Protein AF-A0A0K8QV29-F1 (afdb_monomer)

Sequence (173 aa):
MGTTEARLEYTAEIYIGPQGGYYIDFPYDAMEVFGTRSKVKIKVWIDGFYQRKSLLPKGDGSHLILVNMEARAAIGKNDGDKVSVIVEHDTEPRTVDIPEELQWLLDN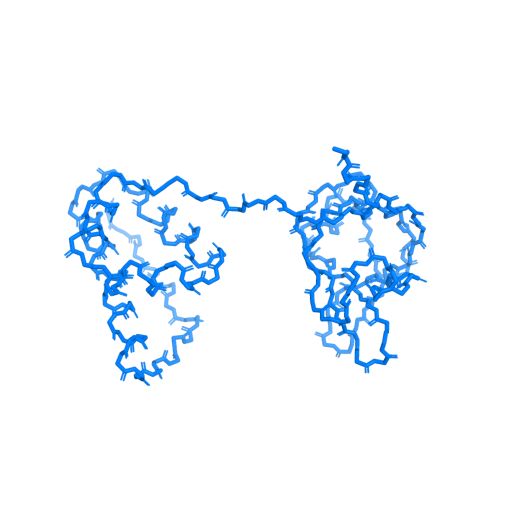EPDLKAEFGNLPYSARKFYVYWIMETKDPDKKVKRINRVFEVLHERKSGKRTRTTEEETDTENED

Nearest PDB structures (foldseek):
  2d9r-assembly1_A  TM=9.283E-01  e=1.077E-07  Porphyromonas gingivalis W83
  5trd-assembly1_B  TM=6.484E-01  e=3.659E-02  Thermoplasma acidophilum DSM 1728
  1i8d-assembly1_A  TM=5.048E-01  e=1.598E-01  Escherichia coli
  7poj-assembly1_D  TM=3.150E-01  e=6.977E-01  Homo sapiens

Foldseek 3Di:
DDDPFDKDKDKWFWAQDPVRWIKTWDPDQCCVRVVDLAKFWKWKQWQHNTDTFIFHHPVPRTTMTTQDPVNCVVVVDDGGDMTIMIITGDPDPLDDPAPPVLVVVCVVPVQLVVLLVVDDSVVVNVLRVCLVVDPDVVSNVVSSVVSSVVSVCVVVVPPPPPDPDDPDDDDDD

Secondary structure (DSSP, 8-state):
------EEEEEEE-EE-TTS-EEEEE-S-HHHHHS-SS-EEEEEEETTEEEEEEEEE-SSS-EEEEE-HHHHHHHT--TT-EEEEEEEE--S-------HHHHHHHHH-HHHHHHHHHS-HHHHHHHHHHHHT---HHHHHHHHHHHHHHHHHHHTT------S---------

Radius of gyration: 20.08 Å; Cα contacts (8 Å, |Δi|>4): 223; chains: 1; bounding box: 41×31×52 Å

Structure (mmCIF, N/CA/C/O backbone):
data_AF-A0A0K8QV29-F1
#
_entry.id   AF-A0A0K8QV29-F1
#
loop_
_atom_site.group_PDB
_atom_site.id
_atom_site.type_symbol
_atom_site.label_atom_id
_atom_site.label_alt_id
_atom_site.label_comp_id
_atom_site.label_asym_id
_atom_site.label_entity_id
_atom_site.label_seq_id
_atom_site.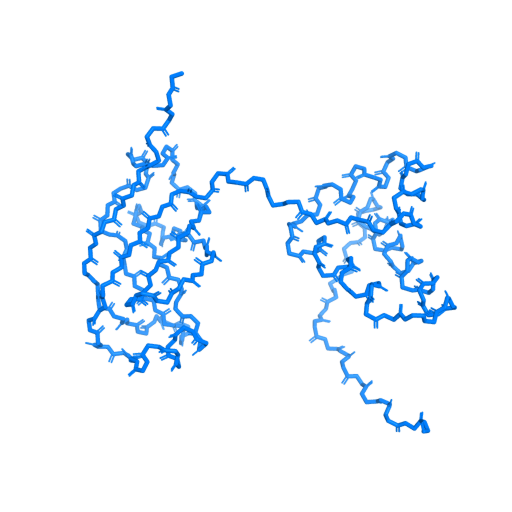pdbx_PDB_ins_code
_atom_site.Cartn_x
_atom_site.Cartn_y
_atom_site.Cartn_z
_atom_site.occupancy
_atom_site.B_iso_or_equiv
_atom_site.auth_seq_id
_atom_site.auth_comp_id
_atom_site.auth_asym_id
_atom_site.auth_atom_id
_atom_site.pdbx_PDB_model_num
ATOM 1 N N . MET A 1 1 ? -22.317 -11.046 -16.397 1.00 31.73 1 MET A N 1
ATOM 2 C CA . MET A 1 1 ? -21.449 -10.601 -17.507 1.00 31.73 1 MET A CA 1
ATOM 3 C C . MET A 1 1 ? -20.114 -10.264 -16.880 1.00 31.73 1 MET A C 1
ATOM 5 O O . MET A 1 1 ? -20.078 -9.375 -16.044 1.00 31.73 1 MET A O 1
ATOM 9 N N . GLY A 1 2 ? -19.104 -11.103 -17.113 1.00 32.72 2 GLY A N 1
ATOM 10 C CA . GLY A 1 2 ? -17.832 -11.035 -16.396 1.00 32.72 2 GLY A CA 1
ATOM 11 C C . GLY A 1 2 ? -17.076 -9.770 -16.768 1.00 32.72 2 GLY A C 1
ATOM 12 O O . GLY A 1 2 ? -16.825 -9.536 -17.946 1.00 32.72 2 GLY A O 1
ATOM 13 N N . THR A 1 3 ? -16.749 -8.953 -15.773 1.00 36.19 3 THR A N 1
ATOM 14 C CA . THR A 1 3 ? -15.794 -7.861 -15.924 1.00 36.19 3 THR A CA 1
ATOM 15 C C . THR A 1 3 ? -14.470 -8.504 -16.313 1.00 36.19 3 THR A C 1
ATOM 17 O O . THR A 1 3 ? -13.862 -9.201 -15.505 1.00 36.19 3 TH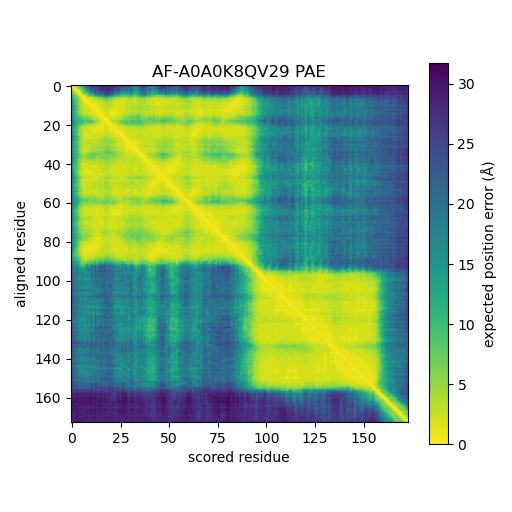R A O 1
ATOM 20 N N . THR A 1 4 ? -14.065 -8.370 -17.572 1.00 41.34 4 THR A N 1
ATOM 21 C CA . THR A 1 4 ? -12.718 -8.741 -17.998 1.00 41.34 4 THR A CA 1
ATOM 22 C C . THR A 1 4 ? -11.768 -7.819 -17.247 1.00 41.34 4 THR A C 1
ATOM 24 O O . THR A 1 4 ? -11.636 -6.649 -17.592 1.00 41.34 4 THR A O 1
ATOM 27 N N . GLU A 1 5 ? -11.198 -8.311 -16.148 1.00 58.03 5 GLU A N 1
ATOM 28 C CA . GLU A 1 5 ? -10.169 -7.592 -15.405 1.00 58.03 5 GLU A CA 1
ATOM 29 C C . GLU A 1 5 ? -9.027 -7.305 -16.383 1.00 58.03 5 GLU A C 1
ATOM 31 O O . GLU A 1 5 ? -8.467 -8.221 -16.988 1.00 58.03 5 GLU A O 1
ATOM 36 N N . ALA A 1 6 ? -8.750 -6.023 -16.622 1.00 69.44 6 ALA A N 1
ATOM 37 C CA . ALA A 1 6 ? -7.706 -5.618 -17.546 1.00 69.44 6 ALA A CA 1
ATOM 38 C C . ALA A 1 6 ? -6.352 -6.052 -16.972 1.00 69.44 6 ALA A C 1
ATOM 40 O O . ALA A 1 6 ? -5.838 -5.442 -16.033 1.00 69.44 6 ALA A O 1
ATOM 41 N N . ARG A 1 7 ? -5.808 -7.136 -17.527 1.00 86.75 7 ARG A N 1
ATOM 42 C CA . ARG A 1 7 ? -4.438 -7.586 -17.307 1.00 86.75 7 ARG A CA 1
ATOM 43 C C . ARG A 1 7 ? -3.549 -6.938 -18.355 1.00 86.75 7 ARG A C 1
ATOM 45 O O . ARG A 1 7 ? -3.715 -7.177 -19.549 1.00 86.75 7 ARG A O 1
ATOM 52 N N . LEU A 1 8 ? -2.628 -6.104 -17.898 1.00 91.56 8 LEU A N 1
ATOM 53 C CA . LEU A 1 8 ? -1.706 -5.356 -18.740 1.00 91.56 8 LEU A CA 1
ATOM 54 C C . LEU A 1 8 ? -0.294 -5.867 -18.524 1.00 91.56 8 LEU A C 1
ATOM 56 O O . LEU A 1 8 ? 0.158 -5.963 -17.387 1.00 91.56 8 LEU A O 1
ATOM 60 N N . GLU A 1 9 ? 0.400 -6.163 -19.614 1.00 93.50 9 GLU A N 1
ATOM 61 C CA . GLU A 1 9 ? 1.762 -6.686 -19.596 1.00 93.50 9 GLU A CA 1
ATOM 62 C C . GLU A 1 9 ? 2.664 -5.748 -20.387 1.00 93.50 9 GLU A C 1
ATOM 64 O O . GLU A 1 9 ? 2.371 -5.404 -21.532 1.00 93.50 9 GLU A O 1
ATOM 69 N N . TYR A 1 10 ? 3.749 -5.302 -19.763 1.00 95.06 10 TYR A N 1
ATOM 70 C CA . TYR A 1 10 ? 4.684 -4.367 -20.370 1.00 95.06 10 TYR A CA 1
ATOM 71 C C . TYR A 1 10 ? 6.081 -4.517 -19.771 1.00 95.06 10 TYR A C 1
ATOM 73 O O . TYR A 1 10 ? 6.282 -5.134 -18.727 1.00 95.06 10 TYR A O 1
ATOM 81 N N . THR A 1 11 ? 7.072 -3.943 -20.445 1.00 95.69 11 THR A N 1
ATOM 82 C CA . THR A 1 11 ? 8.434 -3.830 -19.919 1.00 95.69 11 THR A CA 1
ATOM 83 C C . THR A 1 11 ? 8.665 -2.407 -19.442 1.00 95.69 11 THR A C 1
ATOM 85 O O . THR A 1 11 ? 8.309 -1.459 -20.140 1.00 95.69 11 THR A O 1
ATOM 88 N N . ALA A 1 12 ? 9.283 -2.258 -18.276 1.00 95.19 12 ALA A N 1
ATOM 89 C CA . ALA A 1 12 ? 9.686 -0.964 -17.742 1.00 95.19 12 ALA A CA 1
ATOM 90 C C . ALA A 1 12 ? 11.095 -1.027 -17.163 1.00 95.19 12 ALA A C 1
ATOM 92 O O . ALA A 1 12 ? 11.605 -2.101 -16.853 1.00 95.19 12 ALA A O 1
ATOM 93 N N . GLU A 1 13 ? 11.717 0.136 -17.039 1.00 96.25 13 GLU A N 1
ATOM 94 C CA . GLU A 1 13 ? 13.015 0.305 -16.399 1.00 96.25 13 GLU A CA 1
ATOM 95 C C . GLU A 1 13 ? 12.806 0.802 -14.971 1.00 96.25 13 GLU A C 1
ATOM 97 O O . GLU A 1 13 ? 11.983 1.693 -14.734 1.00 96.25 13 GLU A O 1
ATOM 102 N N . ILE A 1 14 ? 13.510 0.194 -14.017 1.00 95.62 14 ILE A N 1
ATOM 103 C CA . ILE A 1 14 ? 13.518 0.678 -12.639 1.00 95.62 14 ILE A CA 1
ATOM 104 C C . ILE A 1 14 ? 14.356 1.954 -12.597 1.00 95.62 14 ILE A C 1
ATOM 106 O O . ILE A 1 14 ? 15.501 1.943 -13.034 1.00 95.62 14 ILE A O 1
ATOM 110 N N . TYR A 1 15 ? 13.820 3.022 -12.014 1.00 95.38 15 TYR A N 1
ATOM 111 C CA . TYR A 1 15 ? 14.556 4.265 -11.809 1.00 95.38 15 TYR A CA 1
ATOM 112 C C . TYR A 1 15 ? 14.435 4.777 -10.369 1.00 95.38 15 TYR A C 1
ATOM 114 O O . TYR A 1 15 ? 13.424 4.556 -9.689 1.00 95.38 15 TYR A O 1
ATOM 122 N N . ILE A 1 16 ? 15.448 5.500 -9.897 1.00 94.56 16 ILE A N 1
ATOM 123 C CA . ILE A 1 16 ? 15.414 6.195 -8.606 1.00 94.56 16 ILE A CA 1
ATOM 124 C C . ILE A 1 16 ? 14.699 7.544 -8.753 1.00 94.56 16 ILE A C 1
ATOM 126 O O . ILE A 1 16 ? 15.099 8.421 -9.516 1.00 94.56 16 ILE A O 1
ATOM 130 N N . GLY A 1 17 ? 13.622 7.731 -7.994 1.00 89.25 17 GLY A N 1
ATOM 131 C CA . GLY A 1 17 ? 12.917 9.004 -7.915 1.00 89.25 17 GLY A CA 1
ATOM 132 C C . GLY A 1 17 ? 13.634 10.025 -7.021 1.00 89.25 17 GLY A C 1
ATOM 133 O O . GLY A 1 17 ? 14.524 9.677 -6.246 1.00 89.25 17 GLY A O 1
ATOM 134 N N . PRO A 1 18 ? 13.195 11.294 -7.038 1.00 83.88 18 PRO A N 1
ATOM 135 C CA . PRO A 1 18 ? 13.876 12.403 -6.358 1.00 83.88 18 PRO A CA 1
ATOM 136 C C . PRO A 1 18 ? 13.975 12.260 -4.830 1.00 83.88 18 PRO A C 1
ATOM 138 O O . PRO A 1 18 ? 14.790 12.927 -4.204 1.00 83.88 18 PRO A O 1
ATOM 141 N N . GLN A 1 19 ? 13.158 11.395 -4.221 1.00 83.31 19 GLN A N 1
ATOM 142 C CA . GLN A 1 19 ? 13.179 11.096 -2.782 1.00 83.31 19 GLN A CA 1
ATOM 143 C C . GLN A 1 19 ? 13.889 9.768 -2.448 1.00 83.31 19 GLN A C 1
ATOM 145 O O . GLN A 1 19 ? 13.727 9.245 -1.351 1.00 83.31 19 GLN A O 1
ATOM 150 N N . GLY A 1 20 ? 14.639 9.183 -3.389 1.00 86.62 20 GLY A N 1
ATOM 151 C CA . GLY A 1 20 ? 15.405 7.947 -3.175 1.00 86.62 20 GLY A CA 1
ATOM 152 C C . GLY A 1 20 ? 14.590 6.647 -3.245 1.00 86.62 20 GLY A C 1
ATOM 153 O O . GLY A 1 20 ? 15.134 5.566 -3.025 1.00 86.62 20 GLY A O 1
ATOM 154 N N . GLY A 1 21 ? 13.291 6.724 -3.549 1.00 90.62 21 GLY A N 1
ATOM 155 C CA . GLY A 1 21 ? 12.465 5.550 -3.838 1.00 90.62 21 GLY A CA 1
ATOM 156 C C . GLY A 1 21 ? 12.757 4.973 -5.225 1.00 90.62 21 GLY A C 1
ATOM 157 O O . GLY A 1 21 ? 13.157 5.709 -6.120 1.00 90.62 21 GLY A O 1
ATOM 158 N N . TYR A 1 22 ? 12.528 3.673 -5.411 1.00 94.38 22 TYR A N 1
ATOM 159 C CA . TYR A 1 22 ? 12.6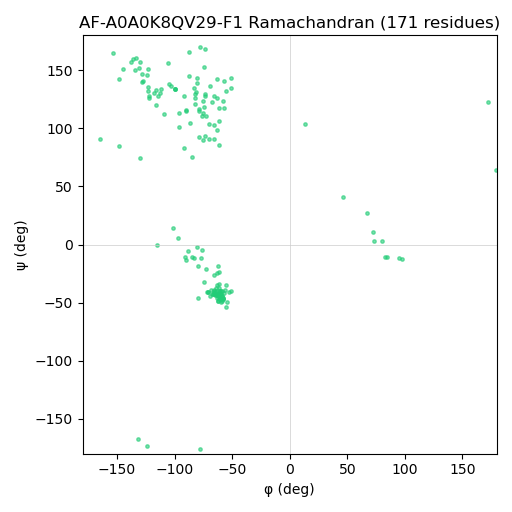71 3.000 -6.706 1.00 94.38 22 TYR A CA 1
ATOM 160 C C . TYR A 1 22 ? 11.300 2.838 -7.347 1.00 94.38 22 TYR A C 1
ATOM 162 O O . TYR A 1 22 ? 10.350 2.407 -6.685 1.00 94.38 22 TYR A O 1
ATOM 170 N N . TYR A 1 23 ? 11.195 3.163 -8.627 1.00 95.44 23 TYR A N 1
ATOM 171 C CA . TYR A 1 23 ? 9.922 3.242 -9.325 1.00 95.44 23 TYR A CA 1
ATOM 172 C C . TYR A 1 23 ? 10.007 2.634 -10.716 1.00 95.44 23 TYR A C 1
ATOM 174 O O . TYR A 1 23 ? 11.077 2.549 -11.306 1.00 95.44 23 TYR A O 1
ATOM 182 N N . ILE A 1 24 ? 8.850 2.235 -11.227 1.00 95.50 24 ILE A N 1
ATOM 183 C CA . ILE A 1 24 ? 8.636 1.891 -12.630 1.00 95.50 24 ILE A CA 1
ATOM 184 C C . ILE A 1 24 ? 7.449 2.700 -13.138 1.00 95.50 24 ILE A C 1
ATOM 186 O O . ILE A 1 24 ? 6.458 2.879 -12.419 1.00 95.50 24 ILE A O 1
ATOM 190 N N . ASP A 1 25 ? 7.545 3.178 -14.371 1.00 94.62 25 ASP A N 1
ATOM 191 C CA . ASP A 1 25 ? 6.460 3.921 -15.000 1.00 94.62 25 ASP A CA 1
ATOM 192 C C . ASP A 1 25 ? 5.392 2.989 -15.552 1.00 94.62 25 ASP A C 1
ATOM 194 O O . ASP A 1 25 ? 5.676 1.897 -16.045 1.00 94.62 25 ASP A O 1
ATOM 198 N N . PHE A 1 26 ? 4.141 3.420 -15.443 1.00 93.62 26 PHE A N 1
ATOM 199 C CA . PHE A 1 26 ? 3.007 2.751 -16.053 1.00 93.62 26 PHE A CA 1
ATOM 200 C C . PHE A 1 26 ? 2.703 3.434 -17.392 1.00 93.62 26 PHE A C 1
ATOM 202 O O . PHE A 1 26 ? 2.320 4.604 -17.395 1.00 93.62 26 PHE A O 1
ATOM 209 N N . PRO A 1 27 ? 2.889 2.744 -18.532 1.00 92.12 27 PRO A N 1
ATOM 210 C CA . PRO A 1 27 ? 2.879 3.384 -19.847 1.00 92.12 27 PRO A CA 1
ATOM 211 C C . PRO A 1 27 ? 1.470 3.644 -20.403 1.00 92.12 27 PRO A C 1
ATOM 213 O O . PRO A 1 27 ? 1.347 4.187 -21.498 1.00 92.12 27 PRO A O 1
ATOM 216 N N . TYR A 1 28 ? 0.415 3.247 -19.688 1.00 89.06 28 TYR A N 1
ATOM 217 C CA . TYR A 1 28 ? -0.975 3.393 -20.123 1.00 89.06 28 TYR A CA 1
ATOM 218 C C . TYR A 1 28 ? -1.687 4.512 -19.352 1.00 89.06 28 TYR A C 1
ATOM 220 O O . TYR A 1 28 ? -1.324 4.826 -18.218 1.00 89.06 28 TYR A O 1
ATOM 228 N N . ASP A 1 29 ? -2.747 5.081 -19.931 1.00 85.69 29 ASP A N 1
ATOM 229 C CA . ASP A 1 29 ? -3.586 6.056 -19.229 1.00 85.69 29 ASP A CA 1
ATOM 230 C C . ASP A 1 29 ? -4.483 5.340 -18.203 1.00 85.69 29 ASP A C 1
ATOM 232 O O . ASP A 1 29 ? -5.388 4.575 -18.547 1.00 85.69 29 ASP A O 1
ATOM 236 N N . ALA A 1 30 ? -4.252 5.593 -16.913 1.00 84.88 30 ALA A N 1
ATOM 237 C CA . ALA A 1 30 ? -5.048 5.001 -15.840 1.00 84.88 30 ALA A CA 1
ATOM 238 C C . ALA A 1 30 ? -6.528 5.425 -15.873 1.00 84.88 30 ALA A C 1
ATOM 240 O O . ALA A 1 30 ? -7.383 4.688 -15.379 1.00 84.88 30 ALA A O 1
ATOM 241 N N . MET A 1 31 ? -6.856 6.581 -16.458 1.00 83.75 31 MET A N 1
ATOM 242 C CA . MET A 1 31 ? -8.240 6.994 -16.680 1.00 83.75 31 MET A CA 1
ATOM 243 C C . MET A 1 31 ? -8.925 6.091 -17.703 1.00 83.75 31 MET A C 1
ATOM 245 O O . MET A 1 31 ? -10.068 5.700 -17.485 1.00 83.75 31 MET A O 1
ATOM 249 N N . GLU A 1 32 ? -8.240 5.742 -18.792 1.00 83.81 32 GLU A N 1
ATOM 250 C CA . GLU A 1 32 ? -8.788 4.852 -19.821 1.00 83.81 32 GLU A CA 1
ATOM 251 C C . GLU A 1 32 ? -8.884 3.408 -19.321 1.00 83.81 32 GLU A C 1
ATOM 253 O O . GLU A 1 32 ? -9.888 2.736 -19.550 1.00 83.81 32 GLU A O 1
ATOM 258 N N . VAL A 1 33 ? -7.865 2.942 -18.592 1.00 83.69 33 VAL A N 1
ATOM 259 C CA . VAL A 1 33 ? -7.783 1.552 -18.120 1.00 83.69 33 VAL A CA 1
ATOM 260 C C . VAL A 1 33 ? -8.648 1.303 -16.881 1.00 83.69 33 VAL A C 1
ATOM 262 O O . VAL A 1 33 ? -9.351 0.297 -16.803 1.00 83.69 33 VAL A O 1
ATOM 265 N N . PHE A 1 34 ? -8.583 2.190 -15.885 1.00 82.62 34 PHE A N 1
ATOM 266 C CA . PHE A 1 34 ? -9.183 1.982 -14.561 1.00 82.62 34 PHE A CA 1
ATOM 267 C C . PHE A 1 34 ? -10.308 2.974 -14.238 1.00 82.62 34 PHE A C 1
ATOM 269 O O . PHE A 1 34 ? -10.891 2.907 -13.155 1.00 82.62 34 PHE A O 1
ATOM 276 N N . GLY A 1 35 ? -10.621 3.911 -15.141 1.00 83.06 35 GLY A N 1
ATOM 277 C CA . GLY A 1 35 ? -11.688 4.897 -14.943 1.00 83.06 35 GLY A CA 1
ATOM 278 C C . GLY A 1 35 ? -11.359 5.984 -13.917 1.00 83.06 35 GLY A C 1
ATOM 279 O O . GLY A 1 35 ? -12.254 6.713 -13.491 1.00 83.06 35 GLY A O 1
ATOM 280 N N . THR A 1 36 ? -10.102 6.092 -13.470 1.00 80.81 36 THR A N 1
ATOM 281 C CA . THR A 1 36 ? -9.693 7.104 -12.491 1.00 80.81 36 THR A CA 1
ATOM 282 C C . THR A 1 36 ? -8.253 7.556 -12.683 1.00 80.81 36 THR A C 1
ATOM 284 O O . THR A 1 36 ? -7.354 6.765 -12.947 1.00 80.81 36 THR A O 1
ATOM 287 N N . ARG A 1 37 ? -8.019 8.853 -12.465 1.00 82.44 37 ARG A N 1
ATOM 288 C CA . ARG A 1 37 ? -6.674 9.449 -12.389 1.00 82.44 37 ARG A CA 1
ATOM 289 C C . ARG A 1 37 ? -6.082 9.420 -10.981 1.00 82.44 37 ARG A C 1
ATOM 291 O O . ARG A 1 37 ? -4.938 9.811 -10.782 1.00 82.44 37 ARG A O 1
ATOM 298 N N . SER A 1 38 ? -6.860 8.986 -9.993 1.00 85.69 38 SER A N 1
ATOM 299 C CA . SER A 1 38 ? -6.402 8.878 -8.608 1.00 85.69 38 SER A CA 1
ATOM 300 C C . SER A 1 38 ? -5.532 7.636 -8.399 1.00 85.69 38 SER A C 1
ATOM 302 O O . SER A 1 38 ? -5.2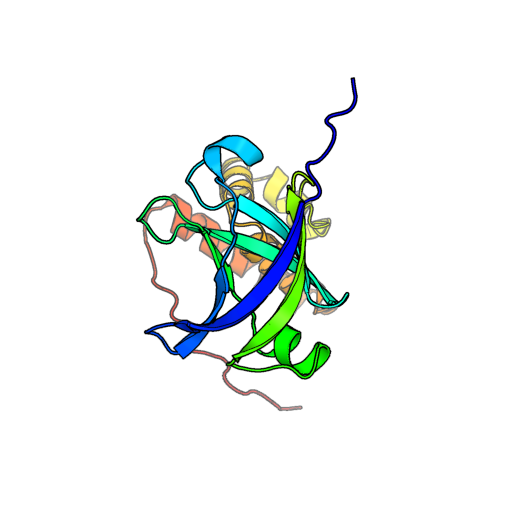29 6.891 -9.326 1.00 85.69 38 SER A O 1
ATOM 304 N N . LYS A 1 39 ? -5.126 7.406 -7.148 1.00 87.75 39 LYS A N 1
ATOM 305 C CA . LYS A 1 39 ? -4.456 6.171 -6.741 1.00 87.75 39 LYS A CA 1
ATOM 306 C C . LYS A 1 39 ? -5.334 4.949 -7.044 1.00 87.75 39 LYS A C 1
ATOM 308 O O . LYS A 1 39 ? -6.432 4.849 -6.496 1.00 87.75 39 LYS A O 1
ATOM 313 N N . VAL A 1 40 ? -4.814 3.997 -7.819 1.00 87.62 40 VAL A N 1
ATOM 314 C CA . VAL A 1 40 ? -5.499 2.735 -8.156 1.00 87.62 40 VAL A CA 1
ATOM 315 C C . VAL A 1 40 ? -4.889 1.592 -7.355 1.00 87.62 40 VAL A C 1
ATOM 317 O O . VAL A 1 40 ? -3.673 1.518 -7.189 1.00 87.62 40 VAL A O 1
ATOM 320 N N . LYS A 1 41 ? -5.716 0.692 -6.819 1.00 88.56 41 LYS A N 1
ATOM 321 C CA . LYS A 1 41 ? -5.215 -0.537 -6.192 1.00 88.56 41 LYS A CA 1
ATOM 322 C C . LYS A 1 41 ? -4.925 -1.544 -7.294 1.00 88.56 41 LYS A C 1
ATOM 324 O O . LYS A 1 41 ? -5.779 -1.762 -8.144 1.00 88.56 41 LYS A O 1
ATOM 329 N N . ILE A 1 42 ? -3.751 -2.161 -7.261 1.00 91.56 42 ILE A N 1
ATOM 330 C CA . ILE A 1 42 ? -3.340 -3.106 -8.297 1.00 91.56 42 ILE A CA 1
ATOM 331 C C . ILE A 1 42 ? -2.738 -4.371 -7.694 1.00 91.56 42 ILE A C 1
ATOM 333 O O . ILE A 1 42 ? -2.121 -4.348 -6.623 1.00 91.56 42 ILE A O 1
ATOM 337 N N . LYS A 1 43 ? -2.905 -5.471 -8.413 1.00 92.44 43 LYS A N 1
ATOM 338 C CA . LYS A 1 43 ? -2.079 -6.668 -8.309 1.00 92.44 43 LYS A CA 1
ATOM 339 C C . LYS A 1 43 ? -0.961 -6.505 -9.331 1.00 92.44 43 LYS A C 1
ATOM 341 O O . LYS A 1 43 ? -1.240 -6.172 -10.479 1.00 92.44 43 LYS A O 1
ATOM 346 N N . VAL A 1 44 ? 0.287 -6.655 -8.908 1.00 94.25 44 VAL A N 1
ATOM 347 C CA . VAL A 1 44 ? 1.444 -6.501 -9.790 1.00 94.25 44 VAL A CA 1
ATOM 348 C C . VAL A 1 44 ? 2.364 -7.707 -9.681 1.00 94.25 44 VAL A C 1
ATOM 350 O O . VAL A 1 44 ? 2.602 -8.206 -8.581 1.00 94.25 44 VAL A O 1
ATOM 353 N N . TRP A 1 45 ? 2.893 -8.153 -10.815 1.00 95.88 45 TRP A N 1
ATOM 354 C CA . TRP A 1 45 ? 3.996 -9.102 -10.887 1.00 95.88 45 TRP A CA 1
ATOM 355 C C . TRP A 1 45 ? 5.175 -8.407 -11.545 1.00 95.88 45 TRP A C 1
ATOM 357 O O . TRP A 1 45 ? 5.060 -7.967 -12.685 1.00 95.88 45 TRP A O 1
ATOM 367 N N . ILE A 1 46 ? 6.292 -8.309 -10.832 1.00 95.06 46 ILE A N 1
ATOM 368 C CA . ILE A 1 46 ? 7.546 -7.753 -11.350 1.00 95.06 46 ILE A CA 1
ATOM 369 C C . ILE A 1 46 ? 8.507 -8.927 -11.501 1.00 95.06 46 ILE A C 1
ATOM 371 O O . ILE A 1 46 ? 8.836 -9.561 -10.505 1.00 95.06 46 ILE A O 1
ATOM 375 N N . ASP A 1 47 ? 8.864 -9.285 -12.735 1.00 93.88 47 ASP A N 1
ATOM 376 C CA . ASP A 1 47 ? 9.608 -10.512 -13.072 1.00 93.88 47 ASP A CA 1
ATOM 377 C C . ASP A 1 47 ? 9.066 -11.769 -12.367 1.00 93.88 47 ASP A C 1
ATOM 379 O O . ASP A 1 47 ? 9.804 -12.616 -11.867 1.00 93.88 47 ASP A O 1
ATOM 383 N N . GLY A 1 48 ? 7.737 -11.875 -12.292 1.00 91.00 48 GLY A N 1
ATOM 384 C CA . GLY A 1 48 ? 7.043 -12.986 -11.640 1.00 91.00 48 GLY A CA 1
ATOM 385 C C . GLY A 1 48 ? 6.870 -12.846 -10.123 1.00 91.00 48 GLY A C 1
ATOM 386 O O . GLY A 1 48 ? 6.073 -13.585 -9.546 1.00 91.00 48 GLY A O 1
ATOM 387 N N . PHE A 1 49 ? 7.519 -11.878 -9.468 1.00 93.06 49 PHE A N 1
ATOM 388 C CA . PHE A 1 49 ? 7.308 -11.607 -8.047 1.00 93.06 49 PHE A CA 1
ATOM 389 C C . PHE A 1 49 ? 5.990 -10.861 -7.814 1.00 93.06 49 PHE A C 1
ATOM 391 O O . PHE A 1 49 ? 5.838 -9.697 -8.189 1.00 93.06 49 PHE A O 1
ATOM 398 N N . TYR A 1 50 ? 5.031 -11.550 -7.196 1.00 92.12 50 TYR A N 1
ATOM 399 C CA . TYR A 1 50 ? 3.682 -11.045 -6.956 1.00 92.12 50 TYR A CA 1
ATOM 400 C C . TYR A 1 50 ? 3.593 -10.154 -5.718 1.00 92.12 50 TYR A C 1
ATOM 402 O O . TYR A 1 50 ? 3.947 -10.578 -4.617 1.00 92.12 50 TYR A O 1
ATOM 410 N N . GLN A 1 51 ? 2.994 -8.971 -5.867 1.00 90.25 51 GLN A N 1
ATOM 411 C CA . GLN A 1 51 ? 2.587 -8.120 -4.752 1.00 90.25 51 GLN A CA 1
ATOM 412 C C . GLN A 1 51 ? 1.286 -7.365 -5.044 1.00 90.25 51 GLN A C 1
ATOM 414 O O . GLN A 1 51 ? 0.990 -6.979 -6.171 1.00 90.25 51 GLN A O 1
ATOM 419 N N . ARG A 1 52 ? 0.519 -7.063 -3.992 1.00 90.00 52 ARG A N 1
ATOM 420 C CA . ARG A 1 52 ? -0.589 -6.098 -4.070 1.00 90.00 52 ARG A CA 1
ATOM 421 C C . ARG A 1 52 ? -0.061 -4.708 -3.736 1.00 90.00 52 ARG A C 1
ATOM 423 O O . ARG A 1 52 ? 0.356 -4.452 -2.606 1.00 90.00 52 ARG A O 1
ATOM 430 N N . LYS A 1 53 ? -0.090 -3.802 -4.708 1.00 90.88 53 LYS A N 1
ATOM 431 C CA . LYS A 1 53 ? 0.459 -2.442 -4.610 1.00 90.88 53 LYS A CA 1
ATOM 432 C C . LYS A 1 53 ? -0.605 -1.401 -4.935 1.00 90.88 53 LYS A C 1
ATOM 434 O O . LYS A 1 53 ? -1.803 -1.679 -5.025 1.00 90.88 53 LYS A O 1
ATOM 439 N N . SER A 1 54 ? -0.171 -0.153 -5.007 1.00 89.94 54 SER A N 1
ATOM 440 C CA . SER A 1 54 ? -0.974 0.935 -5.537 1.00 89.94 54 SER A CA 1
ATOM 441 C C . SER A 1 54 ? -0.220 1.593 -6.674 1.00 89.94 54 SER A C 1
ATOM 443 O O . SER A 1 54 ? 0.973 1.859 -6.550 1.00 89.94 54 SER A O 1
ATOM 445 N N . LEU A 1 55 ? -0.948 1.855 -7.747 1.00 91.12 55 LEU A N 1
ATOM 446 C CA . LEU A 1 55 ? -0.531 2.701 -8.842 1.00 91.12 55 LEU A CA 1
ATOM 447 C C . LEU A 1 55 ? -0.713 4.155 -8.390 1.00 91.12 55 LEU A C 1
ATOM 449 O O . LEU A 1 55 ? -1.828 4.565 -8.046 1.00 91.12 55 LEU A O 1
ATOM 453 N N . LEU A 1 56 ? 0.382 4.904 -8.292 1.00 91.88 56 LEU A N 1
ATOM 454 C CA . LEU A 1 56 ? 0.398 6.261 -7.746 1.00 91.88 56 LEU A CA 1
ATOM 455 C C . LEU A 1 56 ? 0.396 7.283 -8.889 1.00 91.88 56 LEU A C 1
ATOM 457 O O . LEU A 1 56 ? 1.181 7.119 -9.820 1.00 91.88 56 LEU A O 1
ATOM 461 N N . PRO A 1 57 ? -0.433 8.337 -8.830 1.00 91.38 57 PRO A N 1
ATOM 462 C CA . PRO A 1 57 ? -0.378 9.408 -9.818 1.00 91.38 57 PRO A CA 1
ATOM 463 C C . PRO A 1 57 ? 0.908 10.228 -9.655 1.00 91.38 57 PRO A C 1
ATOM 465 O O . PRO A 1 57 ? 1.265 10.603 -8.537 1.00 91.38 57 PRO A O 1
ATOM 468 N N . LYS A 1 58 ? 1.569 10.551 -10.771 1.00 87.06 58 LYS A N 1
ATOM 469 C CA . LYS A 1 58 ? 2.722 11.469 -10.824 1.00 87.06 58 LYS A CA 1
ATOM 470 C C . LYS A 1 58 ? 2.320 12.949 -10.802 1.00 87.06 58 LYS A C 1
ATOM 472 O O . LYS A 1 58 ? 3.135 13.800 -10.465 1.00 87.06 58 LYS A O 1
ATOM 477 N N . GLY A 1 59 ? 1.059 13.251 -11.118 1.00 80.50 59 GLY A N 1
ATOM 478 C CA . GLY A 1 59 ? 0.506 14.612 -11.156 1.00 80.50 59 GLY A CA 1
ATOM 479 C C . GLY A 1 59 ? 0.454 15.242 -12.552 1.00 80.50 59 GLY A C 1
ATOM 480 O O . GLY A 1 59 ? -0.259 16.220 -12.741 1.00 80.50 59 GLY A O 1
ATOM 481 N N . ASP A 1 60 ? 1.122 14.647 -13.538 1.00 81.44 60 ASP A N 1
ATOM 482 C CA . ASP A 1 60 ? 1.105 15.025 -14.961 1.00 81.44 60 ASP A CA 1
ATOM 483 C C . ASP A 1 60 ? 0.119 14.188 -15.802 1.00 81.44 60 ASP A C 1
ATOM 485 O O . ASP A 1 60 ? 0.059 14.316 -17.021 1.00 81.44 60 ASP A O 1
ATOM 489 N N . GLY A 1 61 ? -0.668 13.334 -15.145 1.00 75.19 61 GLY A N 1
ATOM 490 C CA . GLY A 1 61 ? -1.575 12.381 -15.788 1.00 75.19 61 GLY A CA 1
ATOM 491 C C . GLY A 1 61 ? -0.979 10.987 -15.973 1.00 75.19 61 GLY A C 1
ATOM 492 O O . GLY A 1 61 ? -1.740 10.061 -16.232 1.00 75.19 61 GLY A O 1
ATOM 493 N N . SER A 1 62 ? 0.331 10.818 -15.771 1.00 87.19 62 SER A N 1
ATOM 494 C CA . SER A 1 62 ? 0.973 9.506 -15.732 1.00 87.19 62 SER A CA 1
ATOM 495 C C . SER A 1 62 ? 0.939 8.899 -14.328 1.00 87.19 62 SER A C 1
ATOM 497 O O . SER A 1 62 ? 0.689 9.578 -13.318 1.00 87.19 62 SER A O 1
ATOM 499 N N . HIS A 1 63 ? 1.218 7.599 -14.258 1.00 93.38 63 HIS A N 1
ATOM 500 C CA . HIS A 1 63 ? 1.277 6.862 -13.006 1.00 93.38 63 HIS A CA 1
ATOM 501 C C . HIS A 1 63 ? 2.561 6.052 -12.888 1.00 93.38 63 HIS A C 1
ATOM 503 O O . HIS A 1 63 ? 3.187 5.683 -13.877 1.00 93.38 63 HIS A O 1
ATOM 509 N N . LEU A 1 64 ? 2.927 5.747 -11.648 1.00 93.75 64 LEU A N 1
ATOM 510 C CA . LEU A 1 64 ? 4.097 4.948 -11.315 1.00 93.75 64 LEU A CA 1
ATOM 511 C C . LEU A 1 64 ? 3.764 3.876 -10.276 1.00 93.75 64 LEU A C 1
ATOM 513 O O . LEU A 1 64 ? 2.780 3.976 -9.533 1.00 93.75 64 LEU A O 1
ATOM 517 N N . ILE A 1 65 ? 4.613 2.857 -10.191 1.00 94.69 65 ILE A N 1
ATOM 518 C CA . ILE A 1 65 ? 4.546 1.817 -9.162 1.00 94.69 65 ILE A CA 1
ATOM 519 C C . ILE A 1 65 ? 5.831 1.874 -8.340 1.00 94.69 65 ILE A C 1
ATOM 521 O O . ILE A 1 65 ? 6.931 1.890 -8.885 1.00 94.69 65 ILE A O 1
ATOM 525 N N . LEU A 1 66 ? 5.689 1.892 -7.014 1.00 94.12 66 LEU A N 1
ATOM 526 C CA . LEU A 1 66 ? 6.816 1.800 -6.086 1.00 94.12 66 LEU A CA 1
ATOM 527 C C . LEU A 1 66 ? 7.349 0.362 -6.020 1.00 94.12 66 LEU A C 1
ATOM 529 O O . LEU A 1 66 ? 6.629 -0.554 -5.604 1.00 94.12 66 LEU A O 1
ATOM 533 N N . VAL A 1 67 ? 8.637 0.202 -6.310 1.00 93.75 67 VAL A N 1
ATOM 534 C CA . VAL A 1 67 ? 9.391 -1.043 -6.148 1.00 93.75 67 VAL A CA 1
ATOM 535 C C . VAL A 1 67 ? 10.115 -0.992 -4.799 1.00 93.75 67 VAL A C 1
ATOM 537 O O . VAL A 1 67 ? 11.124 -0.310 -4.627 1.00 93.75 67 VAL A O 1
ATOM 540 N N . ASN A 1 68 ? 9.570 -1.670 -3.784 1.00 91.44 68 ASN A N 1
ATOM 541 C CA . ASN A 1 68 ? 10.189 -1.681 -2.454 1.00 91.44 68 ASN A CA 1
ATOM 542 C C . ASN A 1 68 ? 11.457 -2.555 -2.434 1.00 91.44 68 ASN A C 1
ATOM 544 O O . ASN A 1 68 ? 11.729 -3.318 -3.359 1.00 91.44 68 ASN A O 1
ATOM 548 N N . MET A 1 69 ? 12.233 -2.444 -1.354 1.00 90.88 69 MET A N 1
ATOM 549 C CA . MET A 1 69 ? 13.458 -3.229 -1.165 1.00 90.88 69 MET A CA 1
ATOM 550 C C . MET A 1 69 ? 13.210 -4.740 -1.257 1.00 90.88 69 MET A C 1
ATOM 552 O O . MET A 1 69 ? 14.008 -5.444 -1.857 1.00 90.88 69 MET A O 1
ATOM 556 N N . GLU A 1 70 ? 12.091 -5.221 -0.716 1.00 90.12 70 GLU A N 1
ATOM 557 C CA . GLU A 1 70 ? 11.681 -6.626 -0.788 1.00 90.12 70 GLU A CA 1
ATOM 558 C C . GLU A 1 70 ? 11.515 -7.111 -2.236 1.00 90.12 70 GLU A C 1
ATOM 560 O O . GLU A 1 70 ? 12.098 -8.126 -2.604 1.00 90.12 70 GLU A O 1
ATOM 565 N N . ALA A 1 71 ? 10.785 -6.365 -3.075 1.00 91.25 71 ALA A N 1
ATOM 566 C CA . ALA A 1 71 ? 10.625 -6.713 -4.483 1.00 91.25 71 ALA A CA 1
ATOM 567 C C . ALA A 1 71 ? 11.966 -6.707 -5.222 1.00 91.25 71 ALA A C 1
ATOM 569 O O . ALA A 1 71 ? 12.259 -7.662 -5.932 1.00 91.25 71 ALA A O 1
ATOM 570 N N . ARG A 1 72 ? 12.808 -5.686 -5.003 1.00 93.12 72 ARG A N 1
ATOM 571 C CA . ARG A 1 72 ? 14.154 -5.616 -5.603 1.00 93.12 72 ARG A CA 1
ATOM 572 C C . ARG A 1 72 ? 15.045 -6.782 -5.181 1.00 93.12 72 ARG A C 1
ATOM 574 O O . ARG A 1 72 ? 15.729 -7.353 -6.022 1.00 93.12 72 ARG A O 1
ATOM 581 N N . ALA A 1 73 ? 15.011 -7.159 -3.905 1.00 91.75 73 ALA A N 1
ATOM 582 C CA . ALA A 1 73 ? 15.764 -8.298 -3.390 1.00 91.75 73 ALA A CA 1
ATOM 583 C C . ALA A 1 73 ? 15.274 -9.627 -3.986 1.00 91.75 73 ALA A C 1
ATOM 585 O O . ALA A 1 73 ? 16.094 -10.476 -4.320 1.00 91.75 73 ALA A O 1
ATOM 586 N N . ALA A 1 74 ? 13.959 -9.791 -4.160 1.00 90.62 74 ALA A N 1
ATOM 587 C CA . ALA A 1 74 ? 13.372 -11.001 -4.729 1.00 90.62 74 ALA A CA 1
ATOM 588 C C . ALA A 1 74 ? 13.704 -11.187 -6.219 1.00 90.62 74 ALA A C 1
ATOM 590 O O . ALA A 1 74 ? 13.960 -12.309 -6.649 1.00 90.62 74 ALA A O 1
ATOM 591 N N . ILE A 1 75 ? 13.716 -10.101 -6.998 1.00 92.69 75 ILE A N 1
ATOM 592 C CA . ILE A 1 75 ? 14.010 -10.148 -8.442 1.00 92.69 75 ILE A CA 1
ATOM 593 C C . ILE A 1 75 ? 15.504 -9.977 -8.758 1.00 92.69 75 ILE A C 1
ATOM 595 O O . ILE A 1 75 ? 15.921 -10.220 -9.887 1.00 92.69 75 ILE A O 1
ATOM 599 N N . GLY A 1 76 ? 16.308 -9.538 -7.784 1.00 92.19 76 GLY A N 1
ATOM 600 C CA . GLY A 1 76 ? 17.744 -9.304 -7.947 1.00 92.19 76 GLY A CA 1
ATOM 601 C C . GLY A 1 76 ? 18.096 -8.140 -8.880 1.00 92.19 76 GLY A C 1
ATOM 602 O O . GLY A 1 76 ? 19.167 -8.166 -9.480 1.00 92.19 76 GLY A O 1
ATOM 603 N N . LYS A 1 77 ? 17.212 -7.142 -9.020 1.00 91.88 77 LYS A N 1
ATOM 604 C CA . LYS A 1 77 ? 17.369 -6.003 -9.944 1.00 91.88 77 LYS A CA 1
ATOM 605 C C . LYS A 1 77 ? 17.318 -4.656 -9.232 1.00 91.88 77 LYS A C 1
ATOM 607 O O . LYS A 1 77 ? 16.666 -4.507 -8.194 1.00 91.88 77 LYS A O 1
ATOM 612 N N . ASN A 1 78 ? 18.012 -3.677 -9.799 1.00 91.75 78 ASN A N 1
AT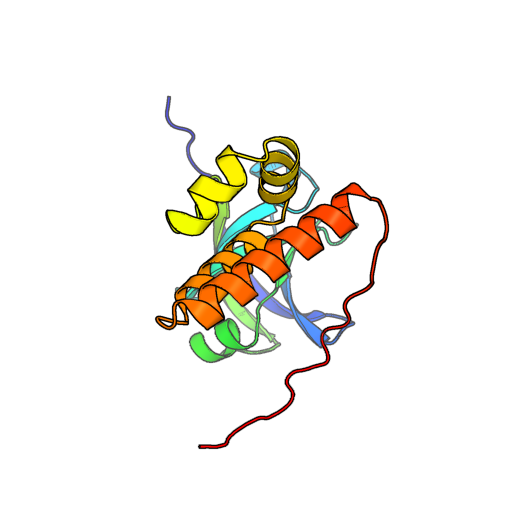OM 613 C CA . ASN A 1 78 ? 18.196 -2.333 -9.263 1.00 91.75 78 ASN A CA 1
ATOM 614 C C . ASN A 1 78 ? 17.931 -1.253 -10.326 1.00 91.75 78 ASN A C 1
ATOM 616 O O . ASN A 1 78 ? 17.315 -1.512 -11.354 1.00 91.75 78 ASN A O 1
ATOM 620 N N . ASP A 1 79 ? 18.321 -0.017 -10.017 1.00 93.75 79 ASP A N 1
ATOM 621 C CA . ASP A 1 79 ? 18.242 1.135 -10.919 1.00 93.75 79 ASP A CA 1
ATOM 622 C C . ASP A 1 79 ? 18.878 0.834 -12.287 1.00 93.75 79 ASP A C 1
ATOM 624 O O . ASP A 1 79 ? 19.957 0.244 -12.356 1.00 93.75 79 ASP A O 1
ATOM 628 N N . GLY A 1 80 ? 18.191 1.214 -13.363 1.00 92.88 80 GLY A N 1
ATOM 629 C CA . GLY A 1 80 ? 18.587 0.965 -14.751 1.00 92.88 80 GLY A CA 1
ATOM 630 C C . GLY A 1 80 ? 18.225 -0.423 -15.293 1.00 92.88 80 GLY A C 1
ATOM 631 O O . GLY A 1 80 ? 18.304 -0.654 -16.502 1.00 92.88 80 GLY A O 1
ATOM 632 N N . ASP A 1 81 ? 17.794 -1.363 -14.445 1.00 94.50 81 ASP A N 1
ATOM 633 C CA . ASP A 1 81 ? 17.416 -2.696 -14.907 1.00 94.50 81 ASP A CA 1
ATOM 634 C C . ASP A 1 81 ? 16.002 -2.714 -15.496 1.00 94.50 81 ASP A C 1
ATOM 636 O O . ASP A 1 81 ? 15.043 -2.160 -14.948 1.00 94.50 81 ASP A O 1
ATOM 640 N N . LYS A 1 82 ? 15.852 -3.444 -16.603 1.00 95.56 82 LYS A N 1
ATOM 641 C CA . LYS A 1 82 ? 14.549 -3.700 -17.223 1.00 95.56 82 LYS A CA 1
ATOM 642 C C . LYS A 1 82 ? 13.843 -4.863 -16.546 1.00 95.56 82 LYS A C 1
ATOM 644 O O . LYS A 1 82 ? 14.432 -5.929 -16.358 1.00 95.56 82 LYS A O 1
ATOM 649 N N . VAL A 1 83 ? 12.560 -4.689 -16.267 1.00 95.38 83 VAL A N 1
ATOM 650 C CA . VAL A 1 83 ? 11.682 -5.684 -15.646 1.00 95.38 83 VAL A CA 1
ATOM 651 C C . VAL A 1 83 ? 10.456 -5.950 -16.507 1.00 95.38 83 VAL A C 1
ATOM 653 O O . VAL A 1 83 ? 9.927 -5.045 -17.157 1.00 95.38 83 VAL A O 1
ATOM 656 N N . SER A 1 84 ? 9.987 -7.194 -16.498 1.00 96.06 84 SER A N 1
ATOM 657 C CA . SER A 1 84 ? 8.669 -7.552 -17.012 1.00 96.06 84 SER A CA 1
ATOM 658 C C . SER A 1 84 ? 7.628 -7.259 -15.942 1.00 96.06 84 SER A C 1
ATOM 660 O O . SER A 1 84 ? 7.742 -7.745 -14.817 1.00 96.06 84 SER A O 1
ATOM 662 N N . VAL A 1 85 ? 6.606 -6.484 -16.285 1.00 95.94 85 VAL A N 1
ATOM 663 C CA . VAL A 1 85 ? 5.577 -6.035 -15.351 1.00 95.94 85 VAL A CA 1
ATOM 664 C C . VAL A 1 85 ? 4.218 -6.486 -15.848 1.00 95.94 85 VAL A C 1
ATOM 666 O O . VAL A 1 85 ? 3.839 -6.217 -16.985 1.00 95.94 85 VAL A O 1
ATOM 669 N N . ILE A 1 86 ? 3.477 -7.151 -14.972 1.00 95.50 86 ILE A N 1
ATOM 670 C CA . ILE A 1 86 ? 2.074 -7.502 -15.183 1.00 95.50 86 ILE A CA 1
ATOM 671 C C . ILE A 1 86 ? 1.262 -6.733 -14.155 1.00 95.50 86 ILE A C 1
ATOM 673 O O . ILE A 1 86 ? 1.572 -6.807 -12.969 1.00 95.50 86 ILE A O 1
ATOM 677 N N . VAL A 1 87 ? 0.238 -6.006 -14.587 1.00 93.12 87 VAL A N 1
ATOM 678 C CA . VAL A 1 87 ? -0.655 -5.224 -13.728 1.00 93.12 87 VAL A CA 1
ATOM 679 C C . VAL A 1 87 ? -2.090 -5.674 -13.951 1.00 93.12 87 VAL A C 1
ATOM 681 O O . VAL A 1 87 ? -2.552 -5.752 -15.084 1.00 93.12 87 VAL A O 1
ATOM 684 N N . GLU A 1 88 ? -2.806 -5.915 -12.860 1.00 90.56 88 GLU A N 1
ATOM 685 C CA . GLU A 1 88 ? -4.243 -6.187 -12.848 1.00 90.56 88 GLU A CA 1
ATOM 686 C C . GLU A 1 88 ? -4.932 -5.249 -11.847 1.00 90.56 88 GLU A C 1
ATOM 688 O O . GLU A 1 88 ? -4.359 -4.891 -10.809 1.00 90.56 88 GLU A O 1
ATOM 693 N N . HIS A 1 89 ? -6.169 -4.839 -12.147 1.00 87.31 89 HIS A N 1
ATOM 694 C CA . HIS A 1 89 ? -6.959 -4.024 -11.224 1.00 87.31 89 HIS A CA 1
ATOM 695 C C . HIS A 1 89 ? -7.281 -4.836 -9.967 1.00 87.31 89 HIS A C 1
ATOM 697 O O . HIS A 1 89 ? -7.807 -5.936 -10.037 1.00 87.31 89 HIS A O 1
ATOM 703 N N . ASP A 1 90 ? -6.986 -4.297 -8.789 1.00 84.69 90 ASP A N 1
ATOM 704 C CA . ASP A 1 90 ? -7.264 -4.992 -7.539 1.00 84.69 90 ASP A CA 1
ATOM 705 C C . ASP A 1 90 ? -8.645 -4.610 -6.992 1.00 84.69 90 ASP A C 1
ATOM 707 O O . ASP A 1 90 ? -8.770 -3.733 -6.128 1.00 84.69 90 ASP A O 1
ATOM 711 N N . THR A 1 91 ? -9.678 -5.276 -7.512 1.00 74.81 91 THR A N 1
ATOM 712 C CA . THR A 1 91 ? -11.082 -5.098 -7.097 1.00 74.81 91 THR A CA 1
ATOM 713 C C . THR A 1 91 ? -11.468 -5.941 -5.881 1.00 74.81 91 THR A C 1
ATOM 715 O O . THR A 1 91 ? -12.524 -5.722 -5.283 1.00 74.81 91 THR A O 1
ATOM 718 N N . GLU A 1 92 ? -10.610 -6.881 -5.473 1.00 68.50 92 GLU A N 1
ATOM 719 C CA . GLU A 1 92 ? -10.914 -7.809 -4.390 1.00 68.50 92 GLU A CA 1
ATOM 720 C C . GLU A 1 92 ? -11.103 -7.078 -3.053 1.00 68.50 92 GLU A C 1
ATOM 722 O O . GLU A 1 92 ? -10.190 -6.365 -2.597 1.00 68.50 92 GLU A O 1
ATOM 727 N N . PRO A 1 93 ? -12.239 -7.299 -2.363 1.00 60.97 93 PRO A N 1
ATOM 728 C CA . PRO A 1 93 ? -12.442 -6.770 -1.030 1.00 60.97 93 PRO A CA 1
ATOM 729 C C . PRO A 1 93 ? -11.373 -7.356 -0.113 1.00 60.97 93 PRO A C 1
ATOM 731 O O . PRO A 1 93 ? -11.275 -8.562 0.093 1.00 60.97 93 PRO A O 1
ATOM 734 N N . ARG A 1 94 ? -10.532 -6.483 0.437 1.00 63.47 94 ARG A N 1
ATOM 735 C CA . ARG A 1 94 ? -9.555 -6.891 1.438 1.00 63.47 94 ARG A CA 1
ATOM 736 C C . ARG A 1 94 ? -10.279 -7.026 2.774 1.00 63.47 94 ARG A C 1
ATOM 738 O O . ARG A 1 94 ? -10.467 -6.029 3.474 1.00 63.47 94 ARG A O 1
ATOM 745 N N . THR A 1 95 ? -10.743 -8.229 3.082 1.00 62.22 95 THR A N 1
ATOM 746 C CA . THR A 1 95 ? -11.293 -8.573 4.393 1.00 62.22 95 THR A CA 1
ATOM 747 C C . THR A 1 95 ? -10.161 -9.025 5.310 1.00 62.22 95 THR A C 1
ATOM 749 O O . THR A 1 95 ? -9.167 -9.594 4.864 1.00 62.22 95 THR A O 1
ATOM 752 N N . VAL A 1 96 ? -10.278 -8.694 6.590 1.00 69.00 96 VAL A N 1
ATOM 753 C CA . VAL A 1 96 ? -9.438 -9.252 7.650 1.00 69.00 96 VAL A CA 1
ATOM 754 C C . VAL A 1 96 ? -10.391 -10.014 8.551 1.00 69.00 96 VAL A C 1
ATOM 756 O O . VAL A 1 96 ? -11.441 -9.465 8.887 1.00 69.00 96 VAL A O 1
ATOM 759 N N . ASP A 1 97 ? -10.046 -11.243 8.917 1.00 78.25 97 ASP A N 1
ATOM 760 C CA . ASP A 1 97 ? -10.851 -12.028 9.850 1.00 78.25 97 ASP A CA 1
ATOM 761 C C . ASP A 1 97 ? -10.735 -11.409 11.244 1.00 78.25 97 ASP A C 1
ATOM 763 O O . ASP A 1 97 ? -9.703 -11.509 11.904 1.00 78.25 97 ASP A O 1
ATOM 767 N N . ILE A 1 98 ? -11.779 -10.690 11.655 1.00 83.31 98 ILE A N 1
ATOM 768 C CA . ILE A 1 98 ? -11.831 -10.002 12.945 1.00 83.31 98 ILE A CA 1
ATOM 769 C C . ILE A 1 98 ? -12.029 -11.063 14.043 1.00 83.31 98 ILE A C 1
ATOM 771 O O . ILE A 1 98 ? -12.971 -11.851 13.942 1.00 83.31 98 ILE A O 1
ATOM 775 N N . PRO A 1 99 ? -11.188 -11.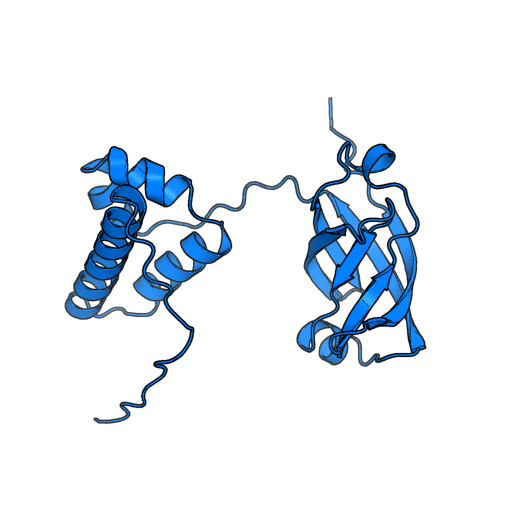094 15.096 1.00 87.31 99 PRO A N 1
ATOM 776 C CA . PRO A 1 99 ? -11.376 -11.992 16.230 1.00 87.31 99 PRO A CA 1
ATOM 777 C C . PRO A 1 99 ? -12.749 -11.784 16.868 1.00 87.31 99 PRO A C 1
ATOM 779 O O . PRO A 1 99 ? -13.184 -10.643 17.018 1.00 87.31 99 PRO A O 1
ATOM 782 N N . GLU A 1 100 ? -13.403 -12.868 17.289 1.00 87.12 100 GLU A N 1
ATOM 783 C CA . GLU A 1 100 ? -14.762 -12.837 17.852 1.00 87.12 100 GLU A CA 1
ATOM 784 C C . GLU A 1 100 ? -14.900 -11.830 19.003 1.00 87.12 100 GLU A C 1
ATOM 786 O O . GLU A 1 100 ? -15.854 -11.061 19.048 1.00 87.12 100 GLU A O 1
ATOM 791 N N . GLU A 1 101 ? -13.890 -11.761 19.872 1.00 89.75 101 GLU A N 1
ATOM 792 C CA . GLU A 1 101 ? -13.807 -10.834 21.007 1.00 89.75 101 GLU A CA 1
ATOM 793 C C . GLU A 1 101 ? -13.894 -9.362 20.552 1.00 89.75 101 GLU A C 1
ATOM 795 O O . GLU A 1 101 ? -14.657 -8.565 21.102 1.00 89.75 101 GLU A O 1
ATOM 800 N N . LEU A 1 102 ? -13.140 -9.001 19.506 1.00 91.88 102 LEU A N 1
ATOM 801 C CA . LEU A 1 102 ? -13.139 -7.653 18.935 1.00 91.88 102 LEU A CA 1
ATOM 802 C C . LEU A 1 102 ? -14.443 -7.375 18.176 1.00 91.88 102 LEU A C 1
ATOM 804 O O . LEU A 1 102 ? -14.996 -6.282 18.282 1.00 91.88 102 LEU A O 1
ATOM 808 N N . GLN A 1 103 ? -14.935 -8.361 17.424 1.00 92.44 103 GLN A N 1
ATOM 809 C CA . GLN A 1 103 ? -16.180 -8.254 16.667 1.00 92.44 103 GLN A CA 1
ATOM 810 C C . GLN A 1 103 ? -17.364 -7.991 17.600 1.00 92.44 103 GLN A C 1
ATOM 812 O O . GLN A 1 103 ? -18.124 -7.055 17.366 1.00 92.44 103 GLN A O 1
ATOM 817 N N . TRP A 1 104 ? -17.465 -8.753 18.691 1.00 93.12 104 TRP A N 1
ATOM 818 C CA . TRP A 1 104 ? -18.515 -8.603 19.690 1.00 93.12 104 TRP A CA 1
ATOM 819 C C . TRP A 1 104 ? -18.509 -7.203 20.315 1.00 93.12 104 TRP A C 1
ATOM 821 O O . TRP A 1 104 ? -19.557 -6.570 20.411 1.00 93.12 104 TRP A O 1
ATOM 831 N N . LEU A 1 105 ? -17.338 -6.669 20.678 1.00 93.81 105 LEU A N 1
ATOM 832 C CA . LEU A 1 105 ? -17.242 -5.314 21.232 1.00 93.81 105 LEU A CA 1
ATOM 833 C C . LEU A 1 105 ? -17.627 -4.235 20.213 1.00 93.81 105 LEU A C 1
ATOM 835 O O . LEU A 1 105 ? -18.341 -3.298 20.559 1.00 93.81 105 LEU A O 1
ATOM 839 N N . LEU A 1 106 ? -17.199 -4.369 18.953 1.00 94.00 106 LEU A N 1
ATOM 840 C CA . LEU A 1 106 ? -17.590 -3.435 17.892 1.00 94.00 106 LEU A CA 1
ATOM 841 C C . LEU A 1 106 ? -19.102 -3.490 17.630 1.00 94.00 106 LEU A C 1
ATOM 843 O O . LEU A 1 106 ? -19.723 -2.458 17.397 1.00 94.00 106 LEU A O 1
ATOM 847 N N . ASP A 1 107 ? -19.718 -4.669 17.696 1.00 93.31 107 ASP A N 1
ATOM 848 C CA . ASP A 1 107 ? -21.164 -4.825 17.512 1.00 93.31 107 ASP A CA 1
ATOM 849 C C . ASP A 1 107 ? -21.989 -4.151 18.617 1.00 93.31 107 ASP A C 1
ATOM 851 O O . ASP A 1 107 ? -23.111 -3.716 18.352 1.00 93.31 107 ASP A O 1
ATOM 855 N N . ASN A 1 108 ? -21.422 -3.997 19.818 1.00 94.50 108 ASN A N 1
ATOM 856 C CA . ASN A 1 108 ? -22.037 -3.261 20.927 1.00 94.50 108 ASN A CA 1
ATOM 857 C C . ASN A 1 108 ? -21.815 -1.736 20.854 1.00 94.50 108 ASN A C 1
ATOM 859 O O . ASN A 1 108 ? -22.491 -0.994 21.560 1.00 94.50 108 ASN A O 1
ATOM 863 N N . GLU A 1 109 ? -20.928 -1.256 19.977 1.00 93.81 109 GLU A N 1
ATOM 864 C CA . GLU A 1 109 ? -20.587 0.164 19.809 1.00 93.81 109 GLU A CA 1
ATOM 865 C C . GLU A 1 109 ? -20.668 0.576 18.320 1.00 93.81 109 GLU A C 1
ATOM 867 O O . GLU A 1 109 ? -19.636 0.757 17.661 1.00 93.81 109 GLU A O 1
ATOM 872 N N . PRO A 1 110 ? -21.881 0.742 17.742 1.00 91.69 110 PRO A N 1
ATOM 873 C CA . PRO A 1 110 ? -22.071 0.951 16.300 1.00 91.69 110 PRO A CA 1
ATOM 874 C C . PRO A 1 110 ? -21.293 2.138 15.717 1.00 91.69 110 PRO A C 1
ATOM 876 O O . PRO A 1 110 ? -20.800 2.068 14.589 1.00 91.69 110 PRO A O 1
ATOM 879 N N . ASP A 1 111 ? -21.138 3.209 16.496 1.00 91.81 111 ASP A N 1
ATOM 880 C CA . ASP A 1 111 ? -20.359 4.384 16.102 1.00 91.81 111 ASP A CA 1
ATOM 881 C C . ASP A 1 111 ? -18.870 4.049 15.936 1.00 91.81 111 ASP A C 1
ATOM 883 O O . ASP A 1 111 ? -18.226 4.478 14.978 1.00 91.81 111 ASP A O 1
ATOM 887 N N . LEU A 1 112 ? -18.310 3.258 16.855 1.00 93.12 112 LEU A N 1
ATOM 888 C CA . LEU A 1 112 ? -16.910 2.838 16.794 1.00 93.12 112 LEU A CA 1
ATOM 889 C C . LEU A 1 112 ? -16.703 1.770 15.725 1.00 93.12 112 LEU A C 1
ATOM 891 O O . LEU A 1 112 ? -15.669 1.766 15.060 1.00 93.12 112 LEU A O 1
ATOM 895 N N . LYS A 1 113 ? -17.701 0.915 15.486 1.00 92.75 113 LYS A N 1
ATOM 896 C CA . LYS A 1 113 ? -17.711 -0.013 14.350 1.00 92.75 113 LYS A CA 1
ATOM 897 C C . LYS A 1 113 ? -17.633 0.720 13.015 1.00 92.75 113 LYS A C 1
ATOM 899 O O . LYS A 1 113 ? -16.877 0.298 12.139 1.00 92.75 113 LYS A O 1
ATOM 904 N N . ALA A 1 114 ? -18.366 1.822 12.862 1.00 89.88 114 ALA A N 1
ATOM 905 C CA . ALA A 1 114 ? -18.279 2.665 11.674 1.00 89.88 114 ALA A CA 1
ATOM 906 C C . ALA A 1 114 ? -16.880 3.293 11.528 1.00 89.88 114 ALA A C 1
ATOM 908 O O . ALA A 1 114 ? -16.282 3.204 10.453 1.00 89.88 114 ALA A O 1
ATOM 909 N N . GLU A 1 115 ? -16.310 3.841 12.607 1.00 91.38 115 GLU A N 1
AT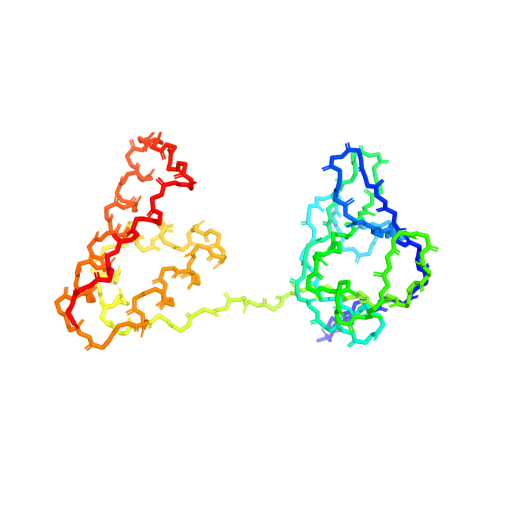OM 910 C CA . GLU A 1 115 ? -14.941 4.379 12.595 1.00 91.38 115 GLU A CA 1
ATOM 911 C C . GLU A 1 115 ? -13.888 3.315 12.265 1.00 91.38 115 GLU A C 1
ATOM 913 O O . GLU A 1 115 ? -12.996 3.554 11.446 1.00 91.38 115 GLU A O 1
ATOM 918 N N . PHE A 1 116 ? -14.017 2.113 12.829 1.00 90.81 116 PHE A N 1
ATOM 919 C CA . PHE A 1 116 ? -13.145 0.987 12.516 1.00 90.81 116 PHE A CA 1
ATOM 920 C C . PHE A 1 116 ? -13.276 0.590 11.043 1.00 90.81 116 PHE A C 1
ATOM 922 O O . PHE A 1 116 ? -12.268 0.375 10.374 1.00 90.81 116 PHE A O 1
ATOM 929 N N . GLY A 1 117 ? -14.497 0.558 10.500 1.00 86.56 117 GLY A N 1
ATOM 930 C CA . GLY A 1 117 ? -14.766 0.315 9.080 1.00 86.56 117 GLY A CA 1
ATOM 931 C C . GLY A 1 117 ? -14.151 1.363 8.145 1.00 86.56 117 GLY A C 1
ATOM 932 O O . GLY A 1 117 ? -13.689 1.011 7.057 1.00 86.56 117 GLY A O 1
ATOM 933 N N . ASN A 1 118 ? -14.078 2.619 8.593 1.00 87.31 118 ASN A N 1
ATOM 934 C CA . ASN A 1 118 ? -13.465 3.735 7.869 1.00 87.31 118 ASN A CA 1
ATOM 935 C C . ASN A 1 118 ? -11.927 3.730 7.918 1.00 87.31 118 ASN A C 1
ATOM 937 O O . ASN A 1 118 ? -11.284 4.470 7.165 1.00 87.31 118 ASN A O 1
ATOM 941 N N . LEU A 1 119 ? -11.305 2.909 8.773 1.00 84.81 119 LEU A N 1
ATOM 942 C CA . LEU A 1 119 ? -9.852 2.777 8.796 1.00 84.81 119 LEU A CA 1
ATOM 943 C C . LEU A 1 119 ? -9.326 2.204 7.465 1.00 84.81 119 LEU A C 1
ATOM 945 O O . LEU A 1 119 ? -9.909 1.269 6.895 1.00 84.81 119 LEU A O 1
ATOM 949 N N . PRO A 1 120 ? -8.159 2.684 6.987 1.00 82.56 120 PRO A N 1
ATOM 950 C CA . PRO A 1 120 ? -7.458 2.040 5.886 1.00 82.56 120 PRO A CA 1
ATOM 951 C C . PRO A 1 120 ? -7.277 0.545 6.159 1.00 82.56 120 PRO A C 1
ATOM 953 O O . PRO A 1 120 ? -7.003 0.139 7.287 1.00 82.56 120 PRO A O 1
ATOM 956 N N . TYR A 1 121 ? -7.385 -0.288 5.121 1.00 78.12 121 TYR A N 1
ATOM 957 C CA . TYR A 1 121 ? -7.230 -1.741 5.262 1.00 78.12 121 TYR A CA 1
ATOM 958 C C . TYR A 1 121 ? -5.942 -2.139 6.000 1.00 78.12 121 TYR A C 1
ATOM 960 O O . TYR A 1 121 ? -5.976 -3.042 6.826 1.00 78.12 121 TYR A O 1
ATOM 968 N N . SER A 1 122 ? -4.825 -1.455 5.735 1.00 78.00 122 SER A N 1
ATOM 969 C CA . SER A 1 122 ? -3.556 -1.705 6.427 1.00 78.00 122 SER A CA 1
ATOM 970 C C . SER A 1 122 ? -3.659 -1.487 7.935 1.00 78.00 122 SER A C 1
ATOM 972 O O . SER A 1 122 ? -3.134 -2.299 8.683 1.00 78.00 122 SER A O 1
ATOM 974 N N . ALA A 1 123 ? -4.376 -0.451 8.380 1.00 85.38 123 ALA A N 1
ATOM 975 C CA . ALA A 1 123 ? -4.597 -0.182 9.797 1.00 85.38 123 ALA A CA 1
ATOM 976 C C . ALA A 1 123 ? -5.516 -1.236 10.431 1.00 85.38 123 ALA A C 1
ATOM 978 O O . ALA A 1 123 ? -5.188 -1.772 11.484 1.00 85.38 123 ALA A O 1
ATOM 979 N N . ARG A 1 124 ? -6.616 -1.614 9.759 1.00 89.62 124 ARG A N 1
ATOM 980 C CA . ARG A 1 124 ? -7.476 -2.718 10.230 1.00 89.62 124 ARG 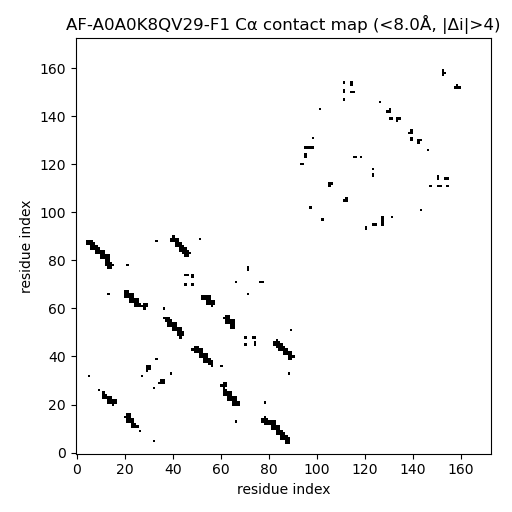A CA 1
ATOM 981 C C . ARG A 1 124 ? -6.696 -4.025 10.360 1.00 89.62 124 ARG A C 1
ATOM 983 O O . ARG A 1 124 ? -6.782 -4.687 11.388 1.00 89.62 124 ARG A O 1
ATOM 990 N N . LYS A 1 125 ? -5.902 -4.366 9.340 1.00 86.19 125 LYS A N 1
ATOM 991 C CA . LYS A 1 125 ? -5.043 -5.555 9.335 1.00 86.19 125 LYS A CA 1
ATOM 992 C C . LYS A 1 125 ? -4.024 -5.510 10.466 1.00 86.19 125 LYS A C 1
ATOM 994 O O . LYS A 1 125 ? -3.888 -6.499 11.172 1.00 86.19 125 LYS A O 1
ATOM 999 N N . PHE A 1 126 ? -3.347 -4.376 10.642 1.00 89.31 126 PHE A N 1
ATOM 1000 C CA . PHE A 1 126 ? -2.386 -4.174 11.720 1.00 89.31 126 PHE A CA 1
ATOM 1001 C C . PHE A 1 126 ? -3.021 -4.439 13.085 1.00 89.31 126 PHE A C 1
ATOM 1003 O O . PHE A 1 126 ? -2.523 -5.288 13.811 1.00 89.31 126 PHE A O 1
ATOM 1010 N N . TYR A 1 127 ? -4.150 -3.798 13.408 1.00 93.25 127 TYR A N 1
ATOM 1011 C CA . TYR A 1 127 ? -4.787 -3.979 14.715 1.00 93.25 127 TYR A CA 1
ATOM 1012 C C . TYR A 1 127 ? -5.250 -5.409 14.961 1.00 93.25 127 TYR A C 1
ATOM 1014 O O . TYR A 1 127 ? -5.022 -5.947 16.040 1.00 93.25 127 TYR A O 1
ATOM 1022 N N . VAL A 1 128 ? -5.867 -6.040 13.962 1.00 92.00 128 VAL A N 1
ATOM 1023 C CA . VAL A 1 128 ? -6.309 -7.430 14.089 1.00 92.00 128 VAL A CA 1
ATOM 1024 C C . VAL A 1 128 ? -5.117 -8.359 14.306 1.00 92.00 128 VAL A C 1
ATOM 1026 O O . VAL A 1 128 ? -5.134 -9.156 15.238 1.00 92.00 128 VAL A O 1
ATOM 1029 N N . TYR A 1 129 ? -4.066 -8.235 13.495 1.00 89.56 129 TYR A N 1
ATOM 1030 C CA . TYR A 1 129 ? -2.892 -9.103 13.601 1.00 89.56 129 TYR A CA 1
ATOM 1031 C C . TYR A 1 129 ? -2.171 -8.870 14.925 1.00 89.56 129 TYR A C 1
ATOM 1033 O O . TYR A 1 129 ? -1.859 -9.829 15.620 1.00 89.56 129 TYR A O 1
ATOM 1041 N N . TRP A 1 130 ? -2.024 -7.610 15.331 1.00 92.62 130 TRP A N 1
ATOM 1042 C CA . TRP A 1 130 ? -1.472 -7.247 16.627 1.00 92.62 130 TRP A CA 1
ATOM 1043 C C . TRP A 1 130 ? -2.281 -7.850 17.779 1.00 92.62 130 TRP A C 1
ATOM 1045 O O . TRP A 1 130 ? -1.701 -8.365 18.721 1.00 92.62 130 TRP A O 1
ATOM 1055 N N . ILE A 1 131 ? -3.612 -7.885 17.726 1.00 92.31 131 ILE A N 1
ATOM 1056 C CA . ILE A 1 131 ? -4.409 -8.574 18.757 1.00 92.31 131 ILE A CA 1
ATOM 1057 C C . ILE A 1 131 ? -4.177 -10.094 18.711 1.00 92.31 131 ILE A C 1
ATOM 1059 O O . ILE A 1 131 ? -4.001 -10.717 19.756 1.00 92.31 131 ILE A O 1
ATOM 1063 N N . MET A 1 132 ? -4.129 -10.690 17.518 1.00 89.25 132 MET A N 1
ATOM 1064 C CA . MET A 1 132 ? -3.975 -12.141 17.329 1.00 89.25 132 MET A CA 1
ATOM 1065 C C . MET A 1 132 ? -2.568 -12.671 17.639 1.00 89.25 132 MET A C 1
ATOM 1067 O O . MET A 1 132 ? -2.416 -13.858 17.920 1.00 89.25 132 MET A O 1
ATOM 1071 N N . GLU A 1 133 ? -1.544 -11.817 17.615 1.00 90.06 133 GLU A N 1
ATOM 1072 C CA . GLU A 1 133 ? -0.155 -12.177 17.927 1.00 90.06 133 GLU A CA 1
ATOM 1073 C C . GLU A 1 133 ? 0.033 -12.690 19.359 1.00 90.06 133 GLU A C 1
ATOM 1075 O O . GLU A 1 133 ? 0.992 -13.412 19.631 1.00 90.06 133 GLU A O 1
ATOM 1080 N N . THR A 1 134 ? -0.859 -12.334 20.288 1.00 88.00 134 THR A N 1
ATOM 1081 C CA . THR A 1 134 ? -0.775 -12.784 21.678 1.00 88.00 134 THR A CA 1
ATOM 1082 C C . THR A 1 134 ? -1.910 -13.739 22.037 1.00 88.00 134 THR A C 1
ATOM 1084 O O . THR A 1 134 ? -3.080 -13.509 21.734 1.00 88.00 134 THR A O 1
ATOM 1087 N N . LYS A 1 135 ? -1.549 -14.841 22.702 1.00 88.00 135 LYS A N 1
ATOM 1088 C CA . LYS A 1 135 ? -2.499 -15.811 23.272 1.00 88.00 135 LYS A CA 1
ATOM 1089 C C . LYS A 1 135 ? -2.879 -15.478 24.716 1.00 88.00 135 LYS A C 1
ATOM 1091 O O . LYS A 1 135 ? -3.785 -16.102 25.255 1.00 88.00 135 LYS A O 1
ATOM 1096 N N . ASP A 1 136 ? -2.173 -14.530 25.326 1.00 91.12 136 ASP A N 1
ATOM 1097 C CA . ASP A 1 136 ? -2.413 -14.078 26.690 1.00 91.12 136 ASP A CA 1
ATOM 1098 C C . ASP A 1 136 ? -3.687 -13.209 26.717 1.00 91.12 136 ASP A C 1
ATOM 1100 O O . ASP A 1 136 ? -3.732 -12.175 26.036 1.00 91.12 136 ASP A O 1
ATOM 1104 N N . PRO A 1 137 ? -4.728 -13.619 27.463 1.00 88.62 137 PRO A N 1
ATOM 1105 C CA . PRO A 1 137 ? -6.003 -12.913 27.493 1.00 88.62 137 PRO A CA 1
ATOM 1106 C C . PRO A 1 137 ? -5.874 -11.488 28.048 1.00 88.62 137 PRO A C 1
ATOM 1108 O O . PRO A 1 137 ? -6.521 -10.581 27.526 1.00 88.62 137 PRO A O 1
ATOM 1111 N N . ASP A 1 138 ? -4.995 -11.244 29.022 1.00 91.00 138 ASP A N 1
ATOM 1112 C CA . ASP A 1 138 ? -4.823 -9.916 29.616 1.00 91.00 138 ASP A CA 1
ATOM 1113 C C . ASP A 1 138 ? -4.150 -8.964 28.624 1.00 91.00 138 ASP A C 1
ATOM 1115 O O . ASP A 1 138 ? -4.554 -7.805 28.466 1.00 91.00 138 ASP A O 1
ATOM 1119 N N . LYS A 1 139 ? -3.148 -9.460 27.884 1.00 91.81 139 LYS A N 1
ATOM 1120 C CA . LYS A 1 139 ? -2.511 -8.689 26.805 1.00 91.81 139 LYS A CA 1
ATOM 1121 C C . LYS A 1 139 ? -3.491 -8.423 25.668 1.00 91.81 139 LYS A C 1
ATOM 1123 O O . LYS A 1 139 ? -3.517 -7.303 25.159 1.00 91.81 139 LYS A O 1
ATOM 1128 N N . LYS A 1 140 ? -4.328 -9.396 25.294 1.00 91.44 140 LYS A N 1
ATOM 1129 C CA . LYS A 1 140 ? -5.389 -9.184 24.299 1.00 91.44 140 LYS A CA 1
ATOM 1130 C C . LYS A 1 140 ? -6.353 -8.079 24.720 1.00 91.44 140 LYS A C 1
ATOM 1132 O O . LYS A 1 140 ? -6.597 -7.176 23.925 1.00 91.44 140 LYS A O 1
ATOM 1137 N N . VAL A 1 141 ? -6.852 -8.107 25.959 1.00 92.88 141 VAL A N 1
ATOM 1138 C CA . VAL A 1 141 ? -7.761 -7.074 26.487 1.00 92.88 141 VAL A CA 1
ATOM 1139 C C . VAL A 1 141 ? -7.108 -5.694 26.418 1.00 92.88 141 VAL A C 1
ATOM 1141 O O . VAL A 1 141 ? -7.717 -4.756 25.908 1.00 92.88 141 VAL A O 1
ATOM 1144 N N . LYS A 1 142 ? -5.841 -5.565 26.836 1.00 93.69 142 LYS A N 1
ATOM 1145 C CA . LYS A 1 142 ? -5.090 -4.302 26.718 1.00 93.69 142 LYS A CA 1
ATOM 1146 C C . LYS A 1 142 ? -4.986 -3.819 25.267 1.00 93.69 142 LYS A C 1
ATOM 1148 O O . LYS A 1 142 ? -5.209 -2.641 24.999 1.00 93.69 142 LYS A O 1
ATOM 1153 N N . ARG A 1 143 ? -4.680 -4.720 24.326 1.00 95.75 143 ARG A N 1
ATOM 1154 C CA . ARG A 1 143 ? -4.584 -4.394 22.891 1.00 95.75 143 ARG A CA 1
ATOM 1155 C C . ARG A 1 143 ? -5.933 -3.954 22.320 1.00 95.75 143 ARG A C 1
ATOM 1157 O O . ARG A 1 143 ? -5.990 -2.955 21.611 1.00 95.75 143 ARG A O 1
ATOM 1164 N N . ILE A 1 144 ? -7.017 -4.643 22.667 1.00 94.50 144 ILE A N 1
ATOM 1165 C CA . ILE A 1 144 ? -8.382 -4.279 22.264 1.00 94.50 144 ILE A CA 1
ATOM 1166 C C . ILE A 1 144 ? -8.768 -2.904 22.821 1.00 94.50 144 ILE A C 1
ATOM 1168 O O . ILE A 1 144 ? -9.204 -2.047 22.055 1.00 94.50 144 ILE A O 1
ATOM 1172 N N . ASN A 1 145 ? -8.541 -2.650 24.112 1.00 94.50 145 ASN A N 1
ATOM 1173 C CA . ASN A 1 145 ? -8.816 -1.346 24.721 1.00 94.50 145 ASN A CA 1
ATOM 1174 C C . ASN A 1 145 ? -8.055 -0.228 24.002 1.00 94.50 145 ASN A C 1
ATOM 1176 O O . ASN A 1 145 ? -8.639 0.804 23.675 1.00 94.50 145 ASN A O 1
ATOM 1180 N N . ARG A 1 146 ? -6.788 -0.471 23.643 1.00 95.44 146 ARG A N 1
ATOM 1181 C CA . ARG A 1 146 ? -5.993 0.487 22.871 1.00 95.44 146 ARG A CA 1
ATOM 1182 C C . ARG A 1 146 ? -6.591 0.786 21.494 1.00 95.44 146 ARG A C 1
ATOM 1184 O O . ARG A 1 146 ? -6.552 1.930 21.048 1.00 95.44 146 ARG A O 1
ATOM 1191 N N . VAL A 1 147 ? -7.163 -0.209 20.812 1.00 95.12 147 VAL A N 1
ATOM 1192 C CA . VAL A 1 147 ? -7.888 0.024 19.550 1.00 95.12 147 VAL A CA 1
ATOM 1193 C C . VAL A 1 147 ? -9.085 0.944 19.782 1.00 95.12 147 VAL A C 1
ATOM 1195 O O . VAL A 1 147 ? -9.254 1.911 19.042 1.00 95.12 147 VAL A O 1
ATOM 1198 N N . PHE A 1 148 ? -9.888 0.690 20.817 1.00 95.12 148 PHE A N 1
ATOM 1199 C CA . PHE A 1 148 ? -11.062 1.508 21.133 1.00 95.12 148 PHE A CA 1
ATOM 1200 C C . PHE A 1 148 ? -10.687 2.947 21.506 1.00 95.12 148 PHE A C 1
ATOM 1202 O O . PHE A 1 148 ? -11.335 3.878 21.029 1.00 95.12 148 PHE A O 1
ATOM 1209 N N . GLU A 1 149 ? -9.604 3.156 22.259 1.00 94.19 149 GLU A N 1
ATOM 1210 C CA . GLU A 1 149 ? -9.052 4.493 22.530 1.00 94.19 149 GLU A CA 1
ATOM 1211 C C . GLU A 1 149 ? -8.764 5.260 21.234 1.00 94.19 149 GLU A C 1
ATOM 1213 O O . GLU A 1 149 ? -9.234 6.385 21.063 1.00 94.19 149 GLU A O 1
ATOM 1218 N N . VAL A 1 150 ? -8.069 4.635 20.275 1.00 92.31 150 VAL A N 1
ATOM 1219 C CA . VAL A 1 150 ? -7.769 5.263 18.978 1.00 92.31 150 VAL A CA 1
ATOM 1220 C C . VAL A 1 150 ? -9.051 5.597 18.209 1.00 92.31 150 VAL A C 1
ATOM 1222 O O . VAL A 1 150 ? -9.145 6.662 17.594 1.00 92.31 150 VAL A O 1
ATOM 1225 N N . LEU A 1 151 ? -10.058 4.720 18.234 1.00 94.19 151 LEU A N 1
ATOM 1226 C CA . LEU A 1 151 ? -11.346 4.982 17.582 1.00 94.19 151 LEU A CA 1
ATOM 1227 C C . LEU A 1 151 ? -12.078 6.167 18.232 1.00 94.19 151 LEU A C 1
ATOM 1229 O O . LEU A 1 151 ? -12.606 7.025 17.521 1.00 94.19 151 LEU A O 1
ATOM 1233 N N . HIS A 1 152 ? -12.052 6.272 19.562 1.00 92.56 152 HIS A N 1
ATOM 1234 C CA . HIS A 1 152 ? -12.603 7.417 20.286 1.00 92.56 152 HIS A CA 1
ATOM 1235 C C . HIS A 1 152 ? -11.854 8.721 19.983 1.00 92.56 152 HIS A C 1
ATOM 1237 O O . HIS A 1 152 ? -12.491 9.751 19.743 1.00 92.56 152 HIS A O 1
ATOM 1243 N N . GLU A 1 153 ? -10.519 8.696 19.941 1.00 90.25 153 GLU A N 1
ATOM 1244 C CA . GLU A 1 153 ? -9.698 9.855 19.573 1.00 90.25 153 GLU A CA 1
ATOM 1245 C C . GLU A 1 153 ? -10.059 10.360 18.172 1.00 90.25 153 GLU A C 1
ATOM 1247 O O . GLU A 1 153 ? -10.344 11.550 17.993 1.00 90.25 153 GLU A O 1
ATOM 1252 N N . ARG A 1 154 ? -10.161 9.444 17.200 1.00 87.62 154 ARG A N 1
ATOM 1253 C CA . ARG A 1 154 ? -10.565 9.755 15.821 1.00 87.62 154 ARG A CA 1
ATOM 1254 C C . ARG A 1 154 ? -11.960 10.361 15.748 1.00 87.62 154 ARG A C 1
ATOM 1256 O O . ARG A 1 154 ? -12.124 11.396 15.100 1.00 87.62 154 ARG A O 1
ATOM 1263 N N . LYS A 1 155 ? -12.930 9.775 16.456 1.00 86.06 155 LYS A N 1
ATOM 1264 C CA . LYS A 1 155 ? -14.303 10.294 16.545 1.00 86.06 155 LYS A CA 1
ATOM 1265 C C . LYS A 1 155 ? -14.344 11.697 17.162 1.00 86.06 155 LYS A C 1
ATOM 1267 O O . LYS A 1 155 ? -15.091 12.553 16.702 1.00 86.06 155 LYS A O 1
ATOM 1272 N N . SER A 1 156 ? -13.531 11.952 18.189 1.00 81.44 156 SER A N 1
ATOM 1273 C CA . SER A 1 156 ? -13.489 13.241 18.896 1.00 81.44 156 SER A CA 1
ATOM 1274 C C . SER A 1 156 ? -12.750 14.361 18.147 1.00 81.44 156 SER A C 1
ATOM 1276 O O . SER A 1 156 ? -12.714 15.495 18.623 1.00 81.44 156 SER A O 1
ATOM 1278 N N . GLY A 1 157 ? -12.136 14.071 16.994 1.00 71.19 157 GLY A N 1
ATOM 1279 C CA . GLY A 1 157 ? -11.378 15.050 16.210 1.00 71.19 157 GLY A CA 1
ATOM 1280 C C . GLY A 1 157 ? -10.026 15.447 16.818 1.00 71.19 157 GLY A C 1
ATOM 1281 O O . GLY A 1 157 ? -9.314 16.271 16.238 1.00 71.19 157 GLY A O 1
ATOM 1282 N N . LYS A 1 158 ? -9.624 14.851 17.950 1.00 55.31 158 LYS A N 1
ATOM 1283 C CA . LYS A 1 158 ? -8.282 15.007 18.520 1.00 55.31 158 LYS A CA 1
ATOM 1284 C C . LYS A 1 158 ? -7.305 14.177 17.687 1.00 55.31 158 LYS A C 1
ATOM 1286 O O . LYS A 1 158 ? -7.094 12.998 17.933 1.00 55.31 158 LYS A O 1
ATOM 1291 N N . ARG A 1 159 ? -6.720 14.783 16.650 1.00 49.06 159 ARG A N 1
ATOM 1292 C CA . ARG A 1 159 ? -5.585 14.191 15.925 1.00 49.06 159 ARG A CA 1
ATOM 1293 C C . ARG A 1 159 ? -4.349 14.208 16.822 1.00 49.06 159 ARG A C 1
ATOM 1295 O O . ARG A 1 159 ? -3.567 15.155 16.776 1.00 49.06 159 ARG A O 1
ATOM 1302 N N . THR A 1 160 ? -4.136 13.152 17.590 1.00 42.72 160 THR A N 1
ATOM 1303 C CA . THR A 1 160 ? -2.805 12.830 18.099 1.00 42.72 160 THR A CA 1
ATOM 1304 C C . THR A 1 160 ? -1.996 12.308 16.912 1.00 42.72 160 THR A C 1
ATOM 1306 O O . THR A 1 160 ? -2.300 11.266 16.332 1.00 42.72 160 THR A O 1
ATOM 1309 N N . ARG A 1 161 ? -1.008 13.086 16.459 1.00 37.28 161 ARG A N 1
ATOM 1310 C CA . ARG A 1 161 ? 0.022 12.622 15.525 1.00 37.28 161 ARG A CA 1
ATOM 1311 C C . ARG A 1 161 ? 0.840 11.572 16.276 1.00 37.28 161 ARG A C 1
ATOM 1313 O O . ARG A 1 161 ? 1.784 11.928 16.967 1.00 37.28 161 ARG A O 1
ATOM 1320 N N . THR A 1 162 ? 0.455 10.304 16.186 1.00 36.72 162 THR A N 1
ATOM 1321 C CA . THR A 1 162 ? 1.320 9.208 16.626 1.00 36.72 162 THR A CA 1
ATOM 1322 C C . THR A 1 162 ? 2.422 9.078 15.587 1.00 36.72 162 THR A C 1
ATOM 1324 O O . THR A 1 162 ? 2.238 8.488 14.524 1.00 36.72 162 THR A O 1
ATOM 1327 N N . THR A 1 163 ? 3.530 9.761 15.856 1.00 34.69 163 THR A N 1
ATOM 1328 C CA . THR A 1 163 ? 4.832 9.466 15.270 1.00 34.69 163 THR A CA 1
ATOM 1329 C C . THR A 1 163 ? 5.144 8.000 15.559 1.00 34.69 163 THR A C 1
ATOM 1331 O O . THR A 1 163 ? 4.941 7.528 16.675 1.00 34.69 163 THR A O 1
ATOM 1334 N N . GLU A 1 164 ? 5.571 7.283 14.527 1.00 39.28 164 GLU A N 1
ATOM 1335 C CA . GLU A 1 164 ? 6.233 5.989 14.632 1.00 39.28 164 GLU A CA 1
ATOM 1336 C C . GLU A 1 164 ? 7.529 6.188 15.430 1.00 39.28 164 GLU A C 1
ATOM 1338 O O . GLU A 1 164 ? 8.563 6.473 14.847 1.00 39.28 164 GLU A O 1
ATOM 1343 N N . GLU A 1 165 ? 7.468 6.141 16.757 1.00 41.88 165 GLU A N 1
ATOM 1344 C CA . GLU A 1 165 ? 8.640 6.090 17.635 1.00 41.88 165 GLU A CA 1
ATOM 1345 C C . GLU A 1 165 ? 8.154 5.673 19.023 1.00 41.88 165 GLU A C 1
ATOM 1347 O O . GLU A 1 165 ? 7.668 6.496 19.784 1.00 41.88 165 GLU A O 1
ATOM 1352 N N . GLU A 1 166 ? 8.160 4.361 19.259 1.00 40.62 166 GLU A N 1
ATOM 1353 C CA . GLU A 1 166 ? 8.300 3.686 20.561 1.00 40.62 166 GLU A CA 1
ATOM 1354 C C . GLU A 1 166 ? 8.219 2.170 20.290 1.00 40.62 166 GLU A C 1
ATOM 1356 O O . GLU A 1 166 ? 7.294 1.457 20.674 1.00 40.62 166 GLU A O 1
ATOM 1361 N N . THR A 1 167 ? 9.198 1.663 19.535 1.00 36.66 167 THR A N 1
ATOM 1362 C CA . THR A 1 167 ? 9.687 0.300 19.759 1.00 36.66 167 THR A CA 1
ATOM 1363 C C . THR A 1 167 ? 10.732 0.397 20.860 1.00 36.66 167 THR A C 1
ATOM 1365 O O . THR A 1 167 ? 11.926 0.367 20.572 1.00 36.66 167 THR A O 1
ATOM 1368 N N . ASP A 1 168 ? 10.285 0.574 22.101 1.00 36.22 168 ASP A N 1
ATOM 1369 C CA . ASP A 1 168 ? 11.143 0.329 23.251 1.00 36.22 168 ASP A CA 1
ATOM 1370 C C . ASP A 1 168 ? 11.044 -1.151 23.616 1.00 36.22 168 ASP A C 1
ATOM 1372 O O . ASP A 1 168 ? 10.019 -1.671 24.052 1.00 36.22 168 ASP A O 1
ATOM 1376 N N . THR A 1 169 ? 12.114 -1.851 23.255 1.00 45.97 169 THR A N 1
ATOM 1377 C CA . THR A 1 169 ? 12.898 -2.688 24.160 1.00 45.97 169 THR A CA 1
ATOM 1378 C C . THR A 1 169 ? 12.242 -2.987 25.512 1.00 45.97 169 THR A C 1
ATOM 1380 O O . THR A 1 169 ? 12.323 -2.183 26.427 1.00 45.97 169 THR A O 1
ATOM 1383 N N . GLU A 1 170 ? 11.711 -4.196 25.667 1.00 38.06 170 GLU A N 1
ATOM 1384 C CA . GLU A 1 170 ? 11.703 -4.901 26.954 1.00 38.06 170 GLU A CA 1
ATOM 1385 C C . GLU A 1 170 ? 11.787 -6.408 26.667 1.00 38.06 170 GLU A C 1
ATOM 1387 O O . GLU A 1 170 ? 10.797 -7.119 26.488 1.00 38.06 170 GLU A O 1
ATOM 1392 N N . ASN A 1 171 ? 13.036 -6.855 26.504 1.00 42.38 171 ASN A N 1
ATOM 1393 C CA . ASN A 1 171 ? 13.457 -8.204 26.862 1.00 42.38 171 ASN A CA 1
ATOM 1394 C C . ASN A 1 171 ? 13.656 -8.210 28.381 1.00 42.38 171 ASN A C 1
ATOM 1396 O O . ASN A 1 171 ? 14.552 -7.512 28.842 1.00 42.38 171 ASN A O 1
ATOM 1400 N N . GLU A 1 172 ? 12.842 -8.984 29.090 1.00 39.12 172 GLU A N 1
ATOM 1401 C CA . GLU A 1 172 ? 13.037 -9.645 30.398 1.00 39.12 172 GLU A CA 1
ATOM 1402 C C . GLU A 1 172 ? 11.636 -10.215 30.727 1.00 39.12 172 GLU A C 1
ATOM 1404 O O . GLU A 1 172 ? 10.637 -9.509 30.595 1.00 39.12 172 GLU A O 1
ATOM 1409 N N . ASP A 1 173 ? 11.398 -11.506 30.955 1.00 35.31 173 ASP A N 1
ATOM 1410 C CA . ASP A 1 173 ? 12.186 -12.588 31.562 1.00 35.31 173 ASP A CA 1
ATOM 1411 C C . ASP A 1 173 ? 12.226 -13.882 30.719 1.00 35.31 173 ASP A C 1
ATOM 1413 O O . ASP A 1 173 ? 11.226 -14.189 30.020 1.00 35.31 173 ASP A O 1
#

Solvent-accessible surface area (backbone atoms only — not comparable to full-atom values): 10377 Å² total; per-residue (Å²): 132,83,79,79,72,63,71,46,77,49,77,35,49,28,37,70,45,100,85,73,47,37,31,30,67,46,96,61,57,42,43,80,75,70,73,38,72,58,75,40,49,24,36,35,24,48,70,77,51,75,48,80,50,51,39,38,54,72,80,84,72,44,33,32,36,77,52,49,70,68,57,30,62,74,64,72,53,53,73,75,36,75,38,48,36,37,40,31,69,49,79,72,83,82,78,69,89,66,53,67,73,59,47,54,55,32,70,76,34,62,70,51,36,51,50,53,68,69,42,56,63,67,57,48,45,48,55,45,48,60,36,67,75,46,90,49,66,69,60,29,51,54,47,51,52,53,51,52,50,53,39,52,34,59,74,69,66,55,80,74,82,79,68,95,77,78,89,72,88,80,91,83,134

pLDDT: mean 83.26, std 17.26, range [31.73, 96.25]

Mean predicted aligned error: 12.86 Å